Protein AF-A0A841AKY5-F1 (afdb_monomer_lite)

Foldseek 3Di:
DPPVPPDPPPPCPPVNDDPVVVVVVVVVVVVVVVD

pLDDT: mean 71.61, std 8.31, range [50.81, 84.69]

Radius of gyration: 15.9 Å; chains: 1; bounding box: 43×19×31 Å

Sequence (35 aa):
MADKSPKKSTAKTAASKSLKEKRADKKAKSDSKDR

Structure (mmCIF, N/CA/C/O backbone):
data_AF-A0A841AKY5-F1
#
_entry.id   AF-A0A841AKY5-F1
#
loop_
_atom_site.group_PDB
_atom_site.id
_atom_site.type_symbol
_atom_site.label_atom_id
_atom_site.label_alt_id
_atom_site.label_comp_id
_atom_site.label_asym_id
_ato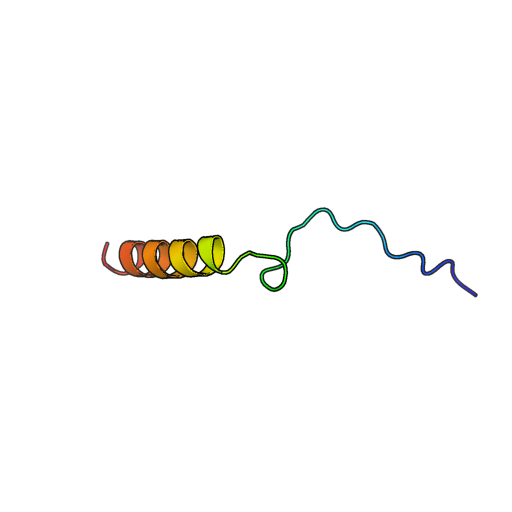m_site.label_entity_id
_atom_site.label_seq_id
_atom_site.pdbx_PDB_ins_code
_atom_site.Cartn_x
_atom_site.Cartn_y
_atom_site.Cartn_z
_atom_site.occupancy
_atom_site.B_iso_or_equiv
_atom_site.auth_seq_id
_atom_site.auth_comp_id
_atom_site.auth_asym_id
_atom_site.auth_atom_id
_atom_site.pdbx_PDB_model_num
ATOM 1 N N . MET A 1 1 ? 25.086 -6.637 -23.157 1.00 64.62 1 MET A N 1
ATOM 2 C CA . MET A 1 1 ? 23.820 -7.108 -22.554 1.00 64.62 1 MET A CA 1
ATOM 3 C C . MET A 1 1 ? 23.574 -6.246 -21.336 1.00 64.62 1 MET A C 1
ATOM 5 O O . MET A 1 1 ? 24.417 -6.272 -20.458 1.00 64.62 1 MET A O 1
ATOM 9 N N . ALA A 1 2 ? 22.528 -5.412 -21.334 1.00 66.69 2 ALA A N 1
ATOM 10 C CA . ALA A 1 2 ? 22.270 -4.483 -20.231 1.00 66.69 2 ALA A CA 1
ATOM 11 C C . ALA A 1 2 ? 2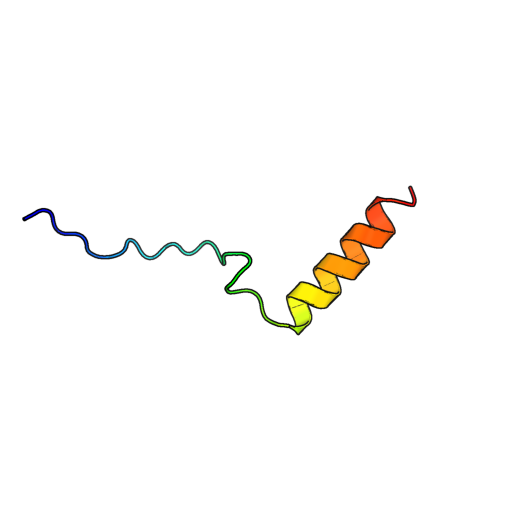2.238 -5.233 -18.893 1.00 66.69 2 ALA A C 1
ATOM 13 O O . ALA A 1 2 ? 21.576 -6.270 -18.803 1.00 66.69 2 ALA A O 1
ATOM 14 N N . ASP A 1 3 ? 22.938 -4.707 -17.889 1.00 68.69 3 ASP A N 1
ATOM 15 C CA . ASP A 1 3 ? 22.947 -5.179 -16.508 1.00 68.69 3 ASP A CA 1
ATOM 16 C C . ASP A 1 3 ? 21.529 -5.137 -15.924 1.00 68.69 3 ASP A C 1
ATOM 18 O O . ASP A 1 3 ? 21.110 -4.195 -15.254 1.00 68.69 3 ASP A O 1
ATOM 22 N N . LYS A 1 4 ? 20.744 -6.178 -16.206 1.00 72.75 4 LYS A N 1
ATOM 23 C CA . LYS A 1 4 ? 19.383 -6.375 -15.696 1.00 72.75 4 LYS A CA 1
ATOM 24 C C . LYS A 1 4 ? 19.416 -6.915 -14.268 1.00 72.75 4 LYS A C 1
ATOM 26 O O . LYS A 1 4 ? 18.675 -7.836 -13.933 1.00 72.75 4 LYS A O 1
ATOM 31 N N . SER A 1 5 ? 20.275 -6.358 -13.420 1.00 72.00 5 SER A N 1
ATOM 32 C CA . SER A 1 5 ? 20.215 -6.675 -11.999 1.00 72.00 5 SER A CA 1
ATOM 33 C C . SER A 1 5 ? 18.898 -6.109 -11.460 1.00 72.00 5 SER A C 1
ATOM 35 O O . SER A 1 5 ? 18.632 -4.916 -11.657 1.00 72.00 5 SER A O 1
ATOM 37 N N . PRO A 1 6 ? 18.026 -6.932 -10.850 1.00 71.94 6 PRO A N 1
ATOM 38 C CA . PRO A 1 6 ? 16.750 -6.451 -10.355 1.00 71.94 6 PRO A CA 1
ATOM 39 C C . PRO A 1 6 ? 17.026 -5.366 -9.315 1.00 71.94 6 PRO A C 1
ATOM 41 O O . PRO A 1 6 ? 17.593 -5.628 -8.252 1.00 71.94 6 PRO A O 1
ATOM 44 N N . LYS A 1 7 ? 16.646 -4.122 -9.637 1.00 71.38 7 LYS A N 1
ATOM 45 C CA . LYS A 1 7 ? 16.641 -3.016 -8.675 1.00 71.38 7 LYS A CA 1
ATOM 46 C C . LYS A 1 7 ? 15.863 -3.519 -7.466 1.00 71.38 7 LYS A C 1
ATOM 48 O O . LYS A 1 7 ? 14.718 -3.940 -7.635 1.00 71.38 7 LYS A O 1
ATOM 53 N N . LYS A 1 8 ? 16.485 -3.530 -6.280 1.00 68.44 8 LYS A N 1
ATOM 54 C CA . LYS A 1 8 ? 15.815 -3.898 -5.027 1.00 68.44 8 LYS A CA 1
ATOM 55 C C . LYS A 1 8 ? 14.665 -2.914 -4.809 1.00 68.44 8 LYS A C 1
ATOM 57 O O . LYS A 1 8 ? 14.843 -1.857 -4.216 1.00 68.44 8 LYS A O 1
ATOM 62 N N . SER A 1 9 ? 13.502 -3.232 -5.366 1.00 63.09 9 SER A N 1
ATOM 63 C CA . SER A 1 9 ? 12.275 -2.483 -5.168 1.00 63.09 9 SER A CA 1
ATOM 64 C C . SER A 1 9 ? 11.843 -2.760 -3.738 1.00 63.09 9 SER A C 1
ATOM 66 O O . SER A 1 9 ? 11.362 -3.844 -3.418 1.00 63.09 9 SER A O 1
ATOM 68 N N . THR A 1 10 ? 12.093 -1.800 -2.851 1.00 64.56 10 THR A N 1
ATOM 69 C CA . THR A 1 10 ? 11.688 -1.855 -1.439 1.00 64.56 10 THR A CA 1
ATOM 70 C C . THR A 1 10 ? 10.175 -1.697 -1.268 1.00 64.56 10 THR A C 1
ATOM 72 O O . THR A 1 10 ? 9.652 -1.869 -0.166 1.00 64.56 10 THR A O 1
ATOM 75 N N . ALA A 1 11 ? 9.447 -1.420 -2.354 1.00 69.88 11 ALA A N 1
ATOM 76 C CA . ALA A 1 11 ? 7.998 -1.414 -2.370 1.00 69.88 11 ALA A CA 1
ATOM 77 C C . ALA A 1 11 ? 7.471 -2.850 -2.229 1.00 69.88 11 ALA A C 1
ATOM 79 O O . ALA A 1 11 ? 7.494 -3.644 -3.171 1.00 69.88 11 ALA A O 1
ATOM 80 N N . LYS A 1 12 ? 6.964 -3.179 -1.035 1.00 66.12 12 LYS A N 1
ATOM 81 C CA . LYS A 1 12 ? 6.214 -4.414 -0.784 1.00 66.12 12 LYS A CA 1
ATOM 82 C C . LYS A 1 12 ? 4.986 -4.433 -1.691 1.00 66.12 12 LYS A C 1
ATOM 84 O O . LYS A 1 12 ? 3.987 -3.765 -1.429 1.00 66.12 12 LYS A O 1
ATOM 89 N N . THR A 1 13 ? 5.073 -5.186 -2.781 1.00 68.31 13 THR A N 1
ATOM 90 C CA . THR A 1 13 ? 3.948 -5.361 -3.702 1.00 68.31 13 THR A CA 1
ATOM 91 C C . THR A 1 13 ? 2.790 -6.065 -2.990 1.00 68.31 13 THR A C 1
ATOM 93 O O . THR A 1 13 ? 2.994 -6.775 -2.005 1.00 68.31 13 THR A O 1
ATOM 96 N N . ALA A 1 14 ? 1.559 -5.920 -3.488 1.00 66.56 14 ALA A N 1
ATOM 97 C CA . ALA A 1 14 ? 0.397 -6.621 -2.928 1.00 66.56 14 ALA A CA 1
ATOM 98 C C . ALA A 1 14 ? 0.568 -8.159 -2.911 1.00 66.56 14 ALA A C 1
ATOM 100 O O . ALA A 1 14 ? -0.051 -8.849 -2.097 1.00 66.56 14 ALA A O 1
ATOM 101 N N . ALA A 1 15 ? 1.438 -8.696 -3.773 1.00 69.75 15 ALA A N 1
ATOM 102 C CA . ALA A 1 15 ? 1.838 -10.099 -3.773 1.00 69.75 15 ALA A CA 1
ATOM 103 C C . ALA A 1 15 ? 2.775 -10.455 -2.603 1.00 69.75 15 ALA A C 1
ATOM 105 O O . ALA A 1 15 ? 2.692 -11.563 -2.085 1.00 69.75 15 ALA A O 1
ATOM 106 N N . SER A 1 16 ? 3.600 -9.509 -2.145 1.00 75.75 16 SER A N 1
ATOM 107 C CA . SER A 1 16 ? 4.556 -9.663 -1.038 1.00 75.75 16 SER A CA 1
ATOM 108 C C . SER A 1 16 ? 3.953 -9.411 0.351 1.00 75.75 16 SER A C 1
ATOM 110 O O . SER A 1 16 ? 4.649 -9.571 1.351 1.00 75.75 16 SER A O 1
ATOM 112 N N . LYS A 1 17 ? 2.681 -9.000 0.432 1.00 80.50 17 LYS A N 1
ATOM 113 C CA . LYS A 1 17 ? 1.972 -8.818 1.705 1.00 80.50 17 LYS A CA 1
ATOM 114 C C . LYS A 1 17 ? 1.598 -10.161 2.329 1.00 80.50 17 LYS A C 1
ATOM 116 O O . LYS A 1 17 ? 1.092 -11.053 1.644 1.00 80.50 17 LYS A O 1
ATOM 121 N N . SER A 1 18 ? 1.775 -10.283 3.641 1.00 82.06 18 SER A N 1
ATOM 122 C CA . SER A 1 18 ? 1.380 -11.484 4.392 1.00 82.06 18 SER A CA 1
ATOM 123 C C . SER A 1 18 ? -0.146 -11.644 4.432 1.00 82.06 18 SER A C 1
ATOM 125 O O . SER A 1 18 ? -0.888 -10.663 4.374 1.00 82.06 18 SER A O 1
ATOM 127 N N . LEU A 1 19 ? -0.647 -12.877 4.602 1.00 80.44 19 LEU A N 1
ATOM 128 C CA . LEU A 1 19 ? -2.081 -13.156 4.790 1.00 80.44 19 LEU A CA 1
ATOM 129 C C . LEU A 1 19 ? -2.704 -12.317 5.919 1.00 80.44 19 LEU A C 1
ATOM 131 O O . LEU A 1 19 ? -3.874 -11.947 5.824 1.00 80.44 19 LEU A O 1
ATOM 135 N N . LYS A 1 20 ? -1.931 -11.987 6.965 1.00 83.62 20 LYS A N 1
ATOM 136 C CA . LYS A 1 20 ? -2.376 -11.094 8.047 1.00 83.62 20 LYS A CA 1
ATOM 137 C C . LYS A 1 20 ? -2.652 -9.677 7.531 1.00 83.62 20 LYS A C 1
ATOM 139 O O . LYS A 1 20 ? -3.716 -9.132 7.806 1.00 83.62 20 LYS A O 1
ATOM 144 N N . GLU A 1 21 ? -1.742 -9.127 6.730 1.00 79.31 21 GLU A N 1
ATOM 145 C CA . GLU A 1 21 ? -1.874 -7.795 6.123 1.00 79.31 21 GLU A CA 1
ATOM 146 C C . GLU A 1 21 ? -3.012 -7.763 5.092 1.00 79.31 21 GLU A C 1
ATOM 148 O O . GLU A 1 21 ? -3.823 -6.846 5.109 1.00 79.31 21 GLU A O 1
ATOM 153 N N . LYS A 1 22 ? -3.167 -8.809 4.265 1.00 83.75 22 LYS A N 1
ATOM 154 C CA . LYS A 1 22 ? -4.265 -8.893 3.280 1.00 83.75 22 LYS A CA 1
ATOM 155 C C . LYS A 1 22 ? -5.653 -8.895 3.929 1.00 83.75 22 LYS A C 1
ATOM 157 O O . LYS A 1 22 ? -6.597 -8.329 3.379 1.00 83.75 22 LYS A O 1
ATOM 162 N N . ARG A 1 23 ? -5.801 -9.540 5.092 1.00 84.69 23 ARG A N 1
ATOM 163 C CA . ARG A 1 23 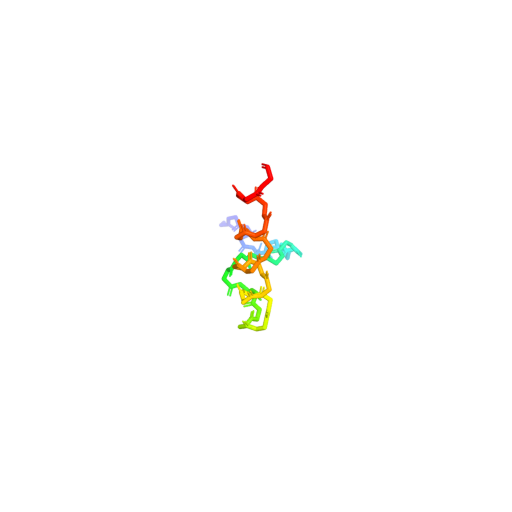? -7.067 -9.542 5.846 1.00 84.69 23 ARG A CA 1
ATOM 164 C C . ARG A 1 23 ? -7.345 -8.187 6.491 1.00 84.69 23 ARG A C 1
ATOM 166 O O . ARG A 1 23 ? -8.492 -7.752 6.456 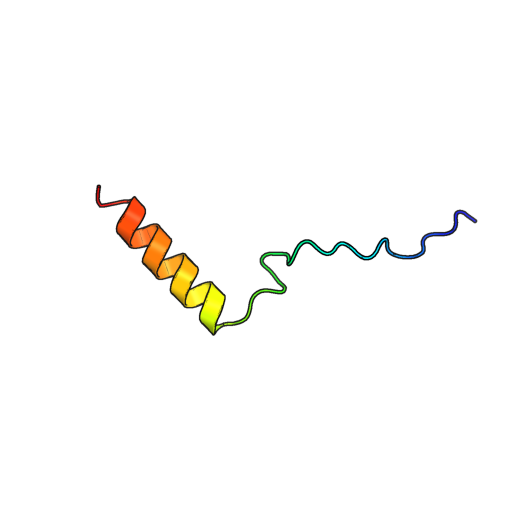1.00 84.69 23 ARG A O 1
ATOM 173 N N . ALA A 1 24 ? -6.317 -7.528 7.026 1.00 84.69 24 ALA A N 1
ATOM 174 C CA . ALA A 1 24 ? -6.436 -6.173 7.557 1.00 84.69 24 ALA A CA 1
ATOM 175 C C . ALA A 1 24 ? -6.8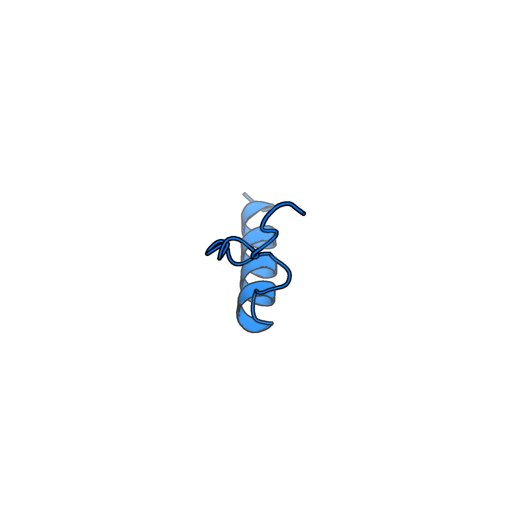27 -5.175 6.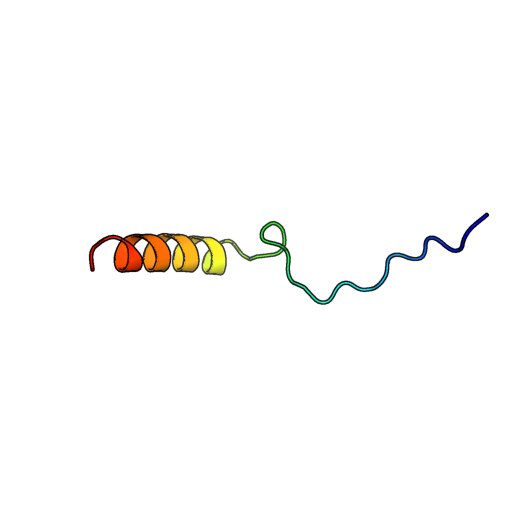455 1.00 84.69 24 ALA A C 1
ATOM 177 O O . ALA A 1 24 ? -7.788 -4.436 6.630 1.00 84.69 24 ALA A O 1
ATOM 178 N N . ASP A 1 25 ? -6.186 -5.241 5.283 1.00 79.38 25 ASP A N 1
ATOM 179 C CA . ASP A 1 25 ? -6.537 -4.421 4.117 1.00 79.38 25 ASP A CA 1
ATOM 180 C C . ASP A 1 25 ? -7.996 -4.648 3.677 1.00 79.38 25 ASP A C 1
ATOM 182 O O . ASP A 1 25 ? -8.703 -3.694 3.364 1.00 79.38 25 ASP A O 1
ATOM 186 N N . LYS A 1 26 ? -8.489 -5.898 3.686 1.00 80.38 26 LYS A N 1
ATOM 187 C CA . LYS A 1 26 ? -9.889 -6.212 3.342 1.00 80.38 26 LYS A CA 1
ATOM 188 C C . LYS A 1 26 ? -10.889 -5.607 4.336 1.00 80.38 26 LYS A C 1
ATOM 190 O O . LYS A 1 26 ? -11.949 -5.162 3.910 1.00 80.38 26 LYS A O 1
ATOM 195 N N . LYS A 1 27 ? -10.563 -5.604 5.632 1.00 76.69 27 LYS A N 1
ATOM 196 C CA . LYS A 1 27 ? -11.396 -5.008 6.691 1.00 76.69 27 LYS A CA 1
ATOM 197 C C . LYS A 1 27 ? -11.349 -3.478 6.664 1.00 76.69 27 LYS A C 1
ATOM 199 O O . LYS A 1 27 ? -12.385 -2.834 6.705 1.00 76.69 27 LYS A O 1
ATOM 204 N N . ALA A 1 28 ? -10.171 -2.896 6.462 1.00 79.00 28 ALA A N 1
ATOM 205 C CA . ALA A 1 28 ? -10.027 -1.451 6.304 1.00 79.00 28 ALA A CA 1
ATOM 206 C C . ALA A 1 28 ? -10.774 -0.929 5.062 1.00 79.00 28 ALA A C 1
ATOM 208 O O . ALA A 1 28 ? -11.385 0.133 5.104 1.00 79.00 28 ALA A O 1
ATOM 209 N N . LYS A 1 29 ? -10.773 -1.697 3.963 1.00 69.69 29 LYS A N 1
ATOM 210 C CA . LYS A 1 29 ? -11.527 -1.379 2.739 1.00 69.69 29 LYS A CA 1
ATOM 211 C C . LYS A 1 29 ? -13.044 -1.482 2.919 1.00 69.69 29 LYS A C 1
ATOM 213 O O . LYS A 1 29 ? -13.760 -0.760 2.228 1.00 69.69 29 LYS A O 1
ATOM 218 N N . SER A 1 30 ? -13.530 -2.380 3.782 1.00 68.44 30 SER A N 1
ATOM 219 C CA . SER A 1 30 ? -14.959 -2.429 4.115 1.00 68.44 30 SER A CA 1
ATOM 220 C C . SER A 1 30 ? -15.358 -1.236 4.977 1.00 68.44 30 SER A C 1
ATOM 222 O O . SER A 1 30 ? -16.328 -0.571 4.645 1.00 68.44 30 SER A O 1
ATOM 224 N N . ASP A 1 31 ? -14.547 -0.877 5.975 1.00 62.00 31 ASP A N 1
ATOM 225 C CA . ASP A 1 31 ? -14.839 0.268 6.850 1.00 62.00 31 ASP A CA 1
ATOM 226 C C . ASP A 1 31 ? -14.765 1.617 6.115 1.00 62.00 31 ASP A C 1
ATOM 228 O O . ASP A 1 31 ? -15.446 2.568 6.485 1.00 62.00 31 ASP A O 1
ATOM 232 N N . SER A 1 32 ? -13.968 1.715 5.046 1.00 60.28 32 SER A N 1
ATOM 233 C CA . SER A 1 32 ? -13.899 2.920 4.208 1.00 60.28 32 SER A CA 1
ATOM 234 C C . SER A 1 32 ? -15.052 3.064 3.210 1.00 60.28 32 SER A C 1
ATOM 236 O O . SER A 1 32 ? -15.119 4.083 2.532 1.00 60.28 32 SER A O 1
ATOM 238 N N . LYS A 1 33 ? -15.890 2.031 3.038 1.00 60.12 33 LYS A N 1
ATOM 239 C CA . LYS A 1 33 ? -17.028 2.060 2.103 1.00 60.12 33 LYS A CA 1
ATOM 240 C C . LYS A 1 33 ? -18.352 2.404 2.796 1.00 60.12 33 LYS A C 1
ATOM 242 O O . LYS A 1 33 ? -19.274 2.835 2.116 1.00 60.12 33 LYS A O 1
ATOM 247 N N . ASP A 1 34 ? -18.407 2.246 4.117 1.00 60.03 34 ASP A N 1
ATOM 248 C CA . ASP A 1 34 ? -19.577 2.530 4.959 1.00 60.03 34 ASP A CA 1
ATOM 249 C C . ASP A 1 34 ? -19.491 3.902 5.673 1.00 60.03 34 ASP A C 1
ATOM 251 O O . ASP A 1 34 ? -20.170 4.126 6.675 1.00 60.03 34 ASP A O 1
ATOM 255 N N . ARG A 1 35 ? -18.665 4.833 5.172 1.00 50.81 35 ARG A N 1
ATOM 256 C CA . ARG A 1 35 ? -18.665 6.251 5.573 1.00 50.81 35 ARG A CA 1
ATOM 257 C C . ARG A 1 35 ? -18.911 7.164 4.386 1.00 50.81 35 ARG A C 1
ATOM 259 O O . ARG A 1 35 ? -18.316 6.891 3.320 1.00 50.81 35 ARG A O 1
#

Secondary structure (DSSP, 8-state):
----------S--TTTS-HHHHHHHHHHHHHTT--

Organism: NCBI:txid1172621